Protein AF-A0A7S3X7I1-F1 (afdb_monomer)

Structure (mmCIF, N/CA/C/O backbone):
data_AF-A0A7S3X7I1-F1
#
_entry.id   AF-A0A7S3X7I1-F1
#
loop_
_atom_site.group_PDB
_atom_site.id
_atom_site.type_symbol
_atom_site.label_atom_id
_atom_site.label_alt_id
_atom_site.label_comp_id
_atom_site.label_asym_id
_atom_site.label_entity_id
_atom_site.label_seq_id
_atom_site.pdbx_PDB_ins_code
_atom_site.Cartn_x
_atom_site.Cartn_y
_atom_site.Cartn_z
_atom_site.occupancy
_atom_site.B_iso_or_equiv
_atom_site.auth_seq_id
_atom_site.auth_comp_id
_atom_site.auth_asym_id
_atom_site.auth_atom_id
_atom_site.pdbx_PDB_model_num
ATOM 1 N N . MET A 1 1 ? -58.910 15.079 41.117 1.00 56.38 1 MET A N 1
ATOM 2 C CA . MET A 1 1 ? -57.949 13.978 40.855 1.00 56.38 1 MET A CA 1
ATOM 3 C C . MET A 1 1 ? -57.459 13.882 39.402 1.00 56.38 1 MET A C 1
ATOM 5 O O . MET A 1 1 ? -56.316 13.485 39.219 1.00 56.38 1 MET A O 1
ATOM 9 N N . LEU A 1 2 ? -58.224 14.285 38.371 1.00 50.97 2 LEU A N 1
ATOM 10 C CA . LEU A 1 2 ? -57.801 14.150 36.958 1.00 50.97 2 LEU A CA 1
ATOM 11 C C . LEU A 1 2 ? -56.550 14.964 36.536 1.00 50.97 2 LEU A C 1
ATOM 13 O O . LEU A 1 2 ? -55.794 14.506 35.683 1.00 50.97 2 LEU A O 1
ATOM 17 N N . ASN A 1 3 ? -56.285 16.135 37.132 1.00 55.25 3 ASN A N 1
ATOM 18 C CA . ASN A 1 3 ? -55.129 16.974 36.756 1.00 55.25 3 ASN A CA 1
ATOM 19 C C . ASN A 1 3 ? -53.766 16.423 37.217 1.00 55.25 3 ASN A C 1
ATOM 21 O O . ASN A 1 3 ? -52.743 16.758 36.623 1.00 55.25 3 ASN A O 1
ATOM 25 N N . SER A 1 4 ? -53.744 15.555 38.234 1.00 55.22 4 SER A N 1
ATOM 26 C CA . SER A 1 4 ? -52.510 14.924 38.730 1.00 55.22 4 SER A CA 1
ATOM 27 C C . SER A 1 4 ? -52.006 13.837 37.767 1.00 55.22 4 SER A C 1
ATOM 29 O O . SER A 1 4 ? -50.824 13.779 37.435 1.00 55.22 4 SER A O 1
ATOM 31 N N . PHE A 1 5 ? -52.925 13.055 37.189 1.00 54.22 5 PHE A N 1
ATOM 32 C CA . PHE A 1 5 ? -52.595 11.994 36.230 1.00 54.22 5 PHE A CA 1
ATOM 33 C C . PHE A 1 5 ? -52.007 12.516 34.907 1.00 54.22 5 PHE A C 1
ATOM 35 O O . PHE A 1 5 ? -51.116 11.880 34.343 1.00 54.22 5 PHE A O 1
ATOM 42 N N . LYS A 1 6 ? -52.455 13.684 34.416 1.00 59.59 6 LYS A N 1
ATOM 43 C CA . LYS A 1 6 ? -51.878 14.317 33.213 1.00 59.59 6 LYS A CA 1
ATOM 44 C C . LYS A 1 6 ? -50.459 14.846 33.451 1.00 59.59 6 LYS A C 1
ATOM 46 O O . LYS A 1 6 ? -49.615 14.688 32.574 1.00 59.59 6 LYS A O 1
ATOM 51 N N . LYS A 1 7 ? -50.181 15.414 34.633 1.00 60.62 7 LYS A N 1
ATOM 52 C CA . LYS A 1 7 ? -48.832 15.866 35.017 1.00 60.62 7 LYS A CA 1
ATOM 53 C C . LYS A 1 7 ? -47.847 14.703 35.119 1.00 60.62 7 LYS A C 1
ATOM 55 O O . LYS A 1 7 ? -46.751 14.815 34.584 1.00 60.62 7 L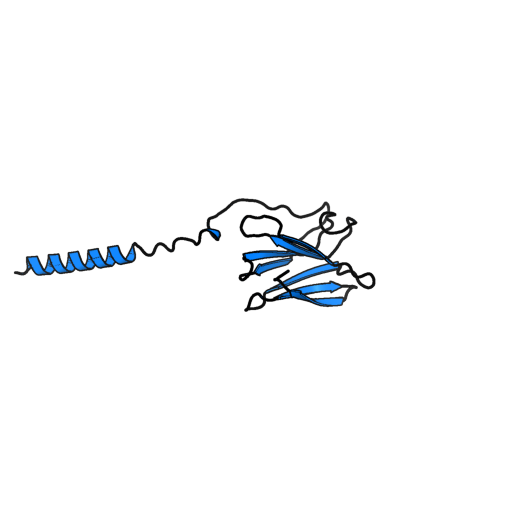YS A O 1
ATOM 60 N N . ASN A 1 8 ? -48.256 13.580 35.711 1.00 62.56 8 ASN A N 1
ATOM 61 C CA . ASN A 1 8 ? -47.381 12.412 35.841 1.00 62.56 8 ASN A CA 1
ATOM 62 C C . ASN A 1 8 ? -47.051 11.771 34.491 1.00 62.56 8 ASN A C 1
ATOM 64 O O . ASN A 1 8 ? -45.903 11.400 34.279 1.00 62.56 8 ASN A O 1
ATOM 68 N N . LYS A 1 9 ? -48.005 11.700 33.548 1.00 64.19 9 LYS A N 1
ATOM 69 C CA . LYS A 1 9 ? -47.701 11.242 32.181 1.00 64.19 9 LYS A CA 1
ATOM 70 C C . LYS A 1 9 ? -46.742 12.190 31.465 1.00 64.19 9 LYS A C 1
ATOM 72 O O . LYS A 1 9 ? -45.752 11.716 30.932 1.00 64.19 9 LYS A O 1
ATOM 77 N N . LEU A 1 10 ? -46.986 13.502 31.512 1.00 68.88 10 LEU A N 1
ATOM 78 C CA . LEU A 1 10 ? -46.117 14.497 30.873 1.00 68.88 10 LEU A CA 1
ATOM 79 C C . LEU A 1 10 ? -44.689 14.472 31.446 1.00 68.88 10 LEU A C 1
ATOM 81 O O . LEU A 1 10 ? -43.723 14.563 30.695 1.00 68.88 10 LEU A O 1
ATOM 85 N N . MET A 1 11 ? -44.556 14.295 32.762 1.00 64.62 11 MET A N 1
ATOM 86 C CA . MET A 1 11 ? -43.265 14.195 33.445 1.00 64.62 11 MET A CA 1
ATOM 87 C C . MET A 1 11 ? -42.520 12.899 33.090 1.00 64.62 11 MET A C 1
ATOM 89 O O . MET A 1 11 ? -41.314 12.939 32.863 1.00 64.62 11 MET A O 1
ATOM 93 N N . LEU A 1 12 ? -43.232 11.773 32.959 1.00 64.19 12 LEU A N 1
ATOM 94 C CA . LEU A 1 12 ? -42.648 10.502 32.517 1.00 64.19 12 LEU A CA 1
ATOM 95 C C . LEU A 1 12 ? -42.190 10.568 31.051 1.00 64.19 12 LEU A C 1
ATOM 97 O O . LEU A 1 12 ? -41.123 10.062 30.710 1.00 64.19 12 LEU A O 1
ATOM 101 N N . THR A 1 13 ? -42.964 11.237 30.188 1.00 64.62 13 THR A N 1
ATOM 102 C CA . THR A 1 13 ? -42.598 11.446 28.780 1.00 64.62 13 THR A CA 1
ATOM 103 C C . THR A 1 13 ? -41.383 12.369 28.653 1.00 64.62 13 THR A C 1
ATOM 105 O O . THR A 1 13 ? -40.460 12.041 27.910 1.00 64.62 13 THR A O 1
ATOM 108 N N . LEU A 1 14 ? -41.311 13.461 29.427 1.00 60.12 14 LEU A N 1
ATOM 109 C CA . LEU A 1 14 ? -40.124 14.326 29.457 1.00 60.12 14 LEU A CA 1
ATOM 110 C C . LEU A 1 14 ? -38.872 13.594 29.966 1.00 60.12 14 LEU A C 1
ATOM 112 O O . LEU A 1 14 ? -37.808 13.767 29.380 1.00 60.12 14 LEU A O 1
ATOM 116 N N . MET A 1 15 ? -38.985 12.751 31.000 1.00 60.84 15 MET A N 1
ATOM 117 C CA . MET A 1 15 ? -37.858 11.932 31.474 1.00 60.84 15 MET A CA 1
ATOM 118 C C . MET A 1 15 ? -37.383 10.926 30.417 1.00 60.84 15 MET A C 1
ATOM 120 O O . MET A 1 15 ? -36.179 10.743 30.257 1.00 60.84 15 MET A O 1
ATOM 124 N N . SER A 1 16 ? -38.300 10.322 29.651 1.00 59.50 16 SER A N 1
ATOM 125 C CA . SER A 1 16 ? -37.927 9.420 28.551 1.00 59.50 16 SER A CA 1
ATOM 126 C C . SER A 1 16 ? -37.244 10.141 27.381 1.00 59.50 16 SER A C 1
ATOM 128 O O . SER A 1 16 ? -36.275 9.616 26.840 1.00 59.50 16 SER A O 1
ATOM 130 N N . LEU A 1 17 ? -37.671 11.366 27.037 1.00 56.19 17 LEU A N 1
ATOM 131 C CA . LEU A 1 17 ? -36.987 12.186 26.027 1.00 56.19 17 LEU A CA 1
ATOM 132 C C . LEU A 1 1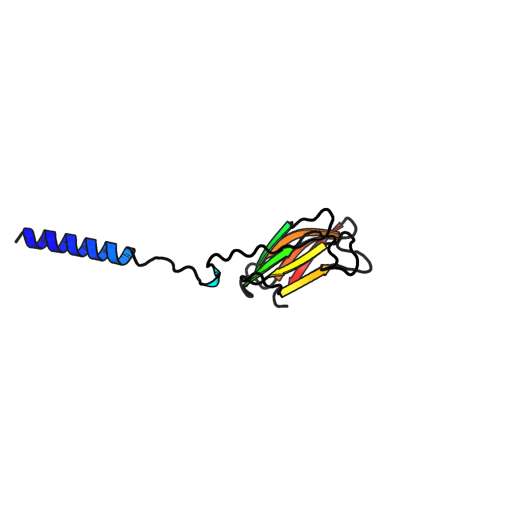7 ? -35.590 12.622 26.493 1.00 56.19 17 LEU A C 1
ATOM 134 O O . LEU A 1 17 ? -34.660 12.653 25.691 1.00 56.19 17 LEU A O 1
ATOM 138 N N . PHE A 1 18 ? -35.424 12.926 27.783 1.00 55.34 18 PHE A N 1
ATOM 139 C CA . PHE A 1 18 ? -34.127 13.317 28.335 1.00 55.34 18 PHE A CA 1
ATOM 140 C C . PHE A 1 18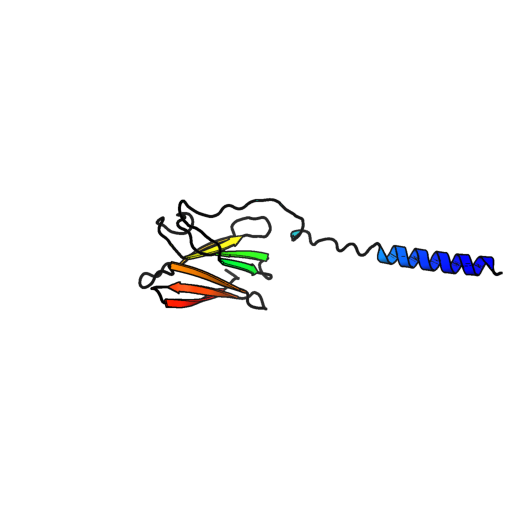 ? -33.137 12.141 28.348 1.00 55.34 18 PHE A C 1
ATOM 142 O O . PHE A 1 18 ? -31.977 12.321 27.989 1.00 55.34 18 PHE A O 1
ATOM 149 N N . ALA A 1 19 ? -33.605 10.921 28.639 1.00 56.84 19 ALA A N 1
ATOM 150 C CA . ALA A 1 19 ? -32.789 9.703 28.577 1.00 56.84 19 ALA A CA 1
ATOM 151 C C . ALA A 1 19 ? -32.353 9.321 27.147 1.00 56.84 19 ALA A C 1
ATOM 153 O O . ALA A 1 19 ? -31.329 8.666 26.974 1.00 56.84 19 ALA A O 1
ATOM 154 N N . MET A 1 20 ? -33.096 9.743 26.117 1.00 55.88 20 MET A N 1
ATOM 155 C CA . MET A 1 20 ? -32.702 9.548 24.714 1.00 55.88 20 MET A CA 1
ATOM 156 C C . MET A 1 20 ? -31.693 10.599 24.223 1.00 55.88 20 MET A C 1
ATOM 158 O O . MET A 1 20 ? -30.940 10.325 23.294 1.00 55.88 20 MET A O 1
ATOM 162 N N . SER A 1 21 ? -31.632 11.781 24.849 1.00 54.19 21 SER A N 1
ATOM 163 C CA . SER A 1 21 ? -30.715 12.860 24.439 1.00 54.19 21 SER A CA 1
ATOM 164 C C . SER A 1 21 ? -29.246 12.652 24.831 1.00 54.19 21 SER A C 1
ATOM 166 O O . SER A 1 21 ? -28.382 13.356 24.319 1.00 54.19 21 SER A O 1
ATOM 168 N N . THR A 1 22 ? -28.939 11.681 25.698 1.00 53.38 22 THR A N 1
ATOM 169 C CA . THR A 1 22 ? -27.564 11.416 26.161 1.00 53.38 22 THR A CA 1
ATOM 170 C C . THR A 1 22 ? -26.852 10.311 25.384 1.00 53.38 22 THR A C 1
ATOM 172 O O . THR A 1 22 ? -25.731 9.961 25.731 1.00 53.38 22 THR A O 1
ATOM 175 N N . MET A 1 23 ? -27.456 9.774 24.320 1.00 57.25 23 MET A N 1
ATOM 176 C CA . MET A 1 23 ? -26.762 8.891 23.376 1.00 57.25 23 MET A CA 1
ATOM 177 C C . MET A 1 23 ? -26.182 9.690 22.208 1.00 57.25 23 MET A C 1
ATOM 179 O O . MET A 1 23 ? -26.354 9.338 21.044 1.00 57.25 23 MET A O 1
ATOM 183 N N . ALA A 1 24 ? -25.492 10.789 22.505 1.00 58.91 24 ALA A N 1
ATOM 184 C CA . ALA A 1 24 ? -24.468 11.236 21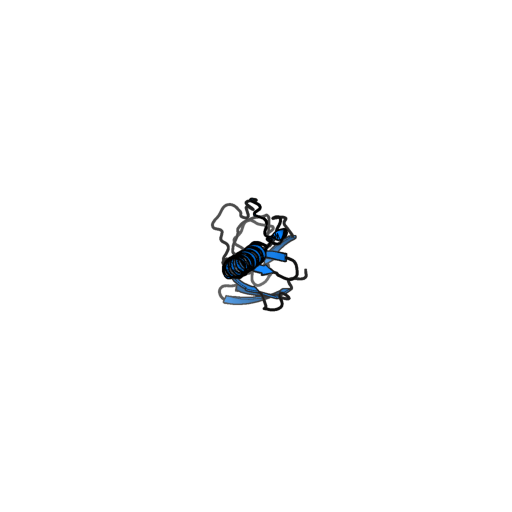.580 1.00 58.91 24 ALA A CA 1
ATOM 185 C C . ALA A 1 24 ? -23.370 10.169 21.657 1.00 58.91 24 ALA A C 1
ATOM 187 O O . ALA A 1 24 ? -22.737 10.028 22.701 1.00 58.91 24 ALA A O 1
ATOM 188 N N . MET A 1 25 ? -23.202 9.359 20.606 1.00 61.53 25 MET A N 1
ATOM 189 C CA . MET A 1 25 ? -21.984 8.563 20.460 1.00 61.53 25 MET A CA 1
ATOM 190 C C . MET A 1 25 ? -20.835 9.565 20.439 1.00 61.53 25 MET A C 1
ATOM 192 O O . MET A 1 25 ? -20.618 10.241 19.435 1.00 61.53 25 MET A O 1
ATOM 196 N N . GLU A 1 26 ? -20.159 9.713 21.575 1.00 69.56 26 GLU A N 1
ATOM 197 C CA . GLU A 1 26 ? -18.878 10.390 21.629 1.00 69.56 26 GLU A CA 1
ATOM 198 C C . GLU A 1 26 ? -17.992 9.654 20.627 1.00 69.56 26 GLU A C 1
ATOM 200 O O . GLU A 1 26 ? -17.758 8.448 20.751 1.00 69.56 26 GLU A O 1
ATOM 205 N N . MET A 1 27 ? -17.623 10.344 19.545 1.00 69.69 27 MET A N 1
ATOM 206 C CA . MET A 1 27 ? -16.702 9.769 18.582 1.00 69.69 27 MET A CA 1
ATOM 207 C C . MET A 1 27 ? -15.441 9.414 19.347 1.00 69.69 27 MET A C 1
ATOM 209 O O . MET A 1 27 ? -14.904 10.247 20.077 1.00 69.69 27 MET A O 1
ATOM 213 N N . ALA A 1 28 ? -14.995 8.170 19.187 1.00 73.88 28 ALA A N 1
ATOM 214 C CA . ALA A 1 28 ? -13.747 7.750 19.783 1.00 73.88 28 ALA A CA 1
ATOM 215 C C . ALA A 1 28 ? -12.656 8.765 19.367 1.00 73.88 28 ALA A C 1
ATOM 217 O O . ALA A 1 28 ? -12.691 9.215 18.216 1.00 73.88 28 ALA A O 1
ATOM 218 N N . PRO A 1 29 ? -11.751 9.192 20.268 1.00 75.25 29 PRO A N 1
ATOM 219 C CA . PRO A 1 29 ? -10.838 10.310 20.012 1.00 75.25 29 PRO A CA 1
ATOM 220 C C . PRO A 1 29 ? -10.058 10.195 18.696 1.00 75.25 29 PRO A C 1
ATOM 222 O O . PRO A 1 29 ? -9.814 11.200 18.036 1.00 75.25 29 PRO A O 1
ATOM 225 N N . GLN A 1 30 ? -9.750 8.968 18.272 1.00 68.75 30 GLN A N 1
ATOM 226 C CA . GLN A 1 30 ? -9.077 8.652 17.012 1.00 68.75 30 GLN A CA 1
ATOM 227 C C . GLN A 1 30 ? -9.902 8.950 15.748 1.00 68.75 30 GLN A C 1
ATOM 229 O O . GLN A 1 30 ? -9.359 9.060 14.656 1.00 68.75 30 GLN A O 1
ATOM 234 N N . CYS A 1 31 ? -11.221 9.075 15.879 1.00 67.81 31 CYS A N 1
ATOM 235 C CA . CYS A 1 31 ? -12.125 9.431 14.793 1.00 67.81 31 CYS A CA 1
ATOM 236 C C . CYS A 1 31 ? -12.364 10.951 14.724 1.00 67.81 31 CYS A C 1
ATOM 238 O O . CYS A 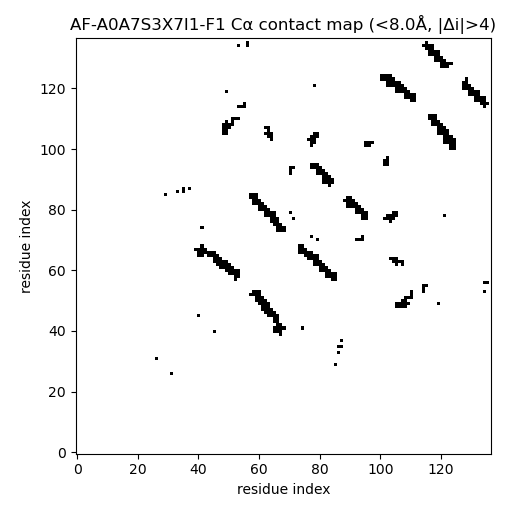1 31 ? -13.059 11.418 13.819 1.00 67.81 31 CYS A O 1
ATOM 240 N N . ALA A 1 32 ? -11.831 11.736 15.669 1.00 74.00 32 ALA A N 1
ATOM 241 C CA . ALA A 1 32 ? -11.921 13.188 15.614 1.00 74.00 32 ALA A CA 1
ATOM 242 C C . ALA A 1 32 ? -11.231 13.688 14.337 1.00 74.00 32 ALA A C 1
ATOM 244 O O . ALA A 1 32 ? -10.044 13.458 14.117 1.00 74.00 32 ALA A O 1
ATOM 245 N N . TYR A 1 33 ? -12.003 14.345 13.472 1.00 65.19 33 TYR A N 1
ATOM 246 C CA . TYR A 1 33 ? -11.559 14.758 12.146 1.00 65.19 33 TYR A CA 1
ATOM 247 C C . TYR A 1 33 ? -10.285 15.610 12.219 1.00 65.19 33 TYR A C 1
ATOM 249 O O . TYR A 1 33 ? -10.299 16.720 12.758 1.00 65.19 33 TYR A O 1
ATOM 257 N N . LYS A 1 34 ? -9.191 15.098 11.646 1.00 66.88 34 LYS A N 1
ATOM 258 C CA . LYS A 1 34 ? -7.909 15.795 11.540 1.00 66.88 34 LYS A CA 1
ATOM 259 C C . LYS A 1 34 ? -7.534 15.912 10.066 1.00 66.88 34 LYS A C 1
ATOM 261 O O . LYS A 1 34 ? -7.402 14.916 9.364 1.00 66.88 34 LYS A O 1
ATOM 266 N N . LEU A 1 35 ? -7.406 17.145 9.584 1.00 62.12 35 LEU A N 1
ATOM 267 C CA . LEU A 1 35 ? -6.979 17.434 8.217 1.00 62.12 35 LEU A CA 1
ATOM 268 C C . LEU A 1 35 ? -5.456 17.462 8.159 1.00 62.12 35 LEU A C 1
ATOM 270 O O . LEU A 1 35 ? -4.859 1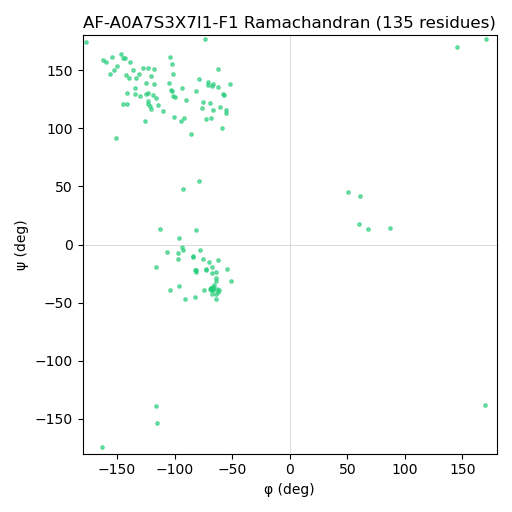8.511 8.395 1.00 62.12 35 LEU A O 1
ATOM 274 N N . PHE A 1 36 ? -4.837 16.342 7.800 1.00 66.06 36 PHE A N 1
ATOM 275 C CA . PHE A 1 36 ? -3.467 16.360 7.298 1.00 66.06 36 PHE A CA 1
ATOM 276 C C . PHE A 1 36 ? -3.409 15.659 5.948 1.00 66.06 36 PHE A C 1
ATOM 278 O O . PHE A 1 36 ? -3.532 14.437 5.888 1.00 66.06 36 PHE A O 1
ATOM 285 N N . PRO A 1 37 ? -3.267 16.412 4.845 1.00 76.50 37 PRO A N 1
ATOM 286 C CA . PRO A 1 37 ? -2.992 15.786 3.568 1.00 76.50 37 PRO A CA 1
ATOM 287 C C . PRO A 1 37 ? -1.592 15.166 3.632 1.00 76.50 37 PRO A C 1
ATOM 289 O O . PRO A 1 37 ? -0.601 15.879 3.791 1.00 76.50 37 PRO A O 1
ATOM 292 N N . VAL A 1 38 ? -1.521 13.841 3.524 1.00 85.75 38 VAL A N 1
ATOM 293 C CA . VAL A 1 38 ? -0.266 13.125 3.289 1.00 85.75 38 VAL A CA 1
ATOM 294 C C . VAL A 1 38 ? -0.083 13.003 1.785 1.00 85.75 38 VAL A C 1
ATOM 296 O O . VAL A 1 38 ? -0.969 12.527 1.077 1.00 85.75 38 VAL A O 1
ATOM 299 N N . PHE A 1 39 ? 1.058 13.483 1.300 1.00 86.75 39 PHE A N 1
ATOM 300 C CA . PHE A 1 39 ? 1.443 13.383 -0.100 1.00 86.75 39 PHE A CA 1
ATOM 301 C C . PHE A 1 39 ? 2.473 12.272 -0.236 1.00 86.75 39 PHE A C 1
ATOM 303 O O . PHE A 1 39 ? 3.413 12.192 0.551 1.00 86.75 39 PHE A O 1
ATOM 310 N N . VAL A 1 40 ? 2.267 11.414 -1.225 1.00 86.94 40 VAL A N 1
ATOM 311 C CA . VAL A 1 40 ? 3.123 10.273 -1.523 1.00 86.94 40 VAL A CA 1
ATOM 312 C C . VAL A 1 40 ? 3.216 10.142 -3.030 1.00 86.94 40 VAL A C 1
ATOM 314 O O . VAL A 1 40 ? 2.188 10.188 -3.709 1.00 86.94 40 VAL A O 1
ATOM 317 N N . GLY A 1 41 ? 4.439 10.022 -3.535 1.00 85.81 41 GLY A N 1
ATOM 318 C CA . GLY A 1 41 ? 4.679 9.962 -4.964 1.00 85.81 41 GLY A CA 1
ATOM 319 C C . GLY A 1 41 ? 5.978 10.625 -5.413 1.00 85.81 41 GLY A C 1
ATOM 320 O O . GLY A 1 41 ? 6.659 11.290 -4.641 1.00 85.81 41 GLY A O 1
ATOM 321 N N . GLY A 1 42 ? 6.317 10.409 -6.672 1.00 83.62 42 GLY A N 1
ATOM 322 C CA . GLY A 1 42 ? 7.414 10.960 -7.441 1.00 83.62 42 GLY A CA 1
ATOM 323 C C . GLY A 1 42 ? 6.895 11.814 -8.601 1.00 83.62 42 GLY A C 1
ATOM 324 O O . GLY A 1 42 ? 5.985 12.626 -8.455 1.00 83.62 42 GLY A O 1
ATOM 325 N N . THR A 1 43 ? 7.527 11.695 -9.770 1.00 84.12 43 THR A N 1
ATOM 326 C CA . THR A 1 43 ? 7.351 12.656 -10.879 1.00 84.12 43 THR A CA 1
ATOM 327 C C . THR A 1 43 ? 6.524 12.142 -12.057 1.00 84.12 43 THR A C 1
ATOM 329 O O . THR A 1 43 ? 6.239 12.915 -12.973 1.00 84.12 43 THR A O 1
ATOM 332 N N . ASN A 1 44 ? 6.139 10.862 -12.058 1.00 86.69 44 ASN A N 1
ATOM 333 C CA . ASN A 1 44 ? 5.485 10.202 -13.191 1.00 86.69 44 ASN A CA 1
ATOM 334 C C . ASN A 1 44 ? 4.048 9.760 -12.869 1.00 86.69 44 ASN A C 1
ATOM 336 O O . ASN A 1 44 ? 3.341 10.385 -12.082 1.00 86.69 44 ASN A O 1
ATOM 340 N N . LYS A 1 45 ? 3.568 8.725 -13.569 1.00 86.94 45 LYS A N 1
ATOM 341 C CA . LYS A 1 45 ? 2.239 8.154 -13.379 1.00 86.94 45 LYS A CA 1
ATOM 342 C C . LYS A 1 45 ? 2.238 7.300 -12.121 1.00 86.94 45 LYS A C 1
ATOM 344 O O . LYS A 1 45 ? 2.887 6.265 -12.082 1.00 86.94 45 LYS A O 1
ATOM 349 N N . GLU A 1 46 ? 1.423 7.696 -11.159 1.00 90.25 46 GLU A N 1
ATOM 350 C CA . GLU A 1 46 ? 1.347 7.038 -9.862 1.00 90.25 46 GLU A CA 1
ATOM 351 C C . GLU A 1 46 ? -0.098 6.879 -9.447 1.00 90.25 46 GLU A C 1
ATOM 353 O O . GLU A 1 46 ? -0.973 7.653 -9.848 1.00 90.25 46 GLU A O 1
ATOM 358 N N . TYR A 1 47 ? -0.365 5.831 -8.687 1.00 93.12 47 TYR A N 1
ATOM 359 C CA . TYR A 1 47 ? -1.716 5.511 -8.264 1.00 93.12 47 TYR A CA 1
ATOM 360 C C . TYR A 1 47 ? -1.699 4.615 -7.038 1.00 93.12 47 TYR A C 1
ATOM 362 O O . TYR A 1 47 ? -0.745 3.883 -6.785 1.00 93.12 47 TYR A O 1
ATOM 370 N N . ILE A 1 48 ? -2.809 4.664 -6.308 1.00 94.56 48 ILE A N 1
ATOM 371 C CA . ILE A 1 48 ? -3.090 3.821 -5.153 1.00 94.56 48 ILE A CA 1
ATOM 372 C C . ILE A 1 48 ? -4.273 2.929 -5.526 1.00 94.56 48 ILE A C 1
ATOM 374 O O . ILE A 1 48 ? -5.354 3.433 -5.826 1.00 94.56 48 ILE A O 1
ATOM 378 N N . ASN A 1 49 ? -4.063 1.615 -5.493 1.00 96.00 49 ASN A N 1
ATOM 379 C CA . ASN A 1 49 ? -5.107 0.610 -5.730 1.00 96.00 49 ASN A CA 1
ATOM 380 C C . ASN A 1 49 ? -5.374 -0.259 -4.492 1.00 96.00 49 ASN A C 1
ATOM 382 O O . ASN A 1 49 ? -6.424 -0.887 -4.388 1.00 96.00 49 ASN A O 1
ATOM 386 N N . CYS A 1 50 ? -4.432 -0.304 -3.550 1.00 96.19 50 CYS A N 1
ATOM 387 C CA . CYS A 1 50 ? -4.603 -0.913 -2.241 1.00 96.19 50 CYS A CA 1
ATOM 388 C C . CYS A 1 50 ? -4.893 0.182 -1.214 1.00 96.19 50 CYS A C 1
ATOM 390 O O . CYS A 1 50 ? -4.123 1.133 -1.095 1.00 96.19 50 CYS A O 1
ATOM 392 N N . LEU A 1 51 ? -5.979 0.025 -0.459 1.00 96.25 51 LEU A N 1
ATOM 393 C CA . LEU A 1 51 ? -6.275 0.814 0.731 1.00 96.25 51 LEU A CA 1
ATOM 394 C C . LEU A 1 51 ? -6.981 -0.092 1.743 1.00 96.25 51 LEU A C 1
ATOM 396 O O . LEU A 1 51 ? -8.042 -0.642 1.448 1.00 96.25 51 LEU A O 1
ATOM 400 N N . ALA A 1 52 ? -6.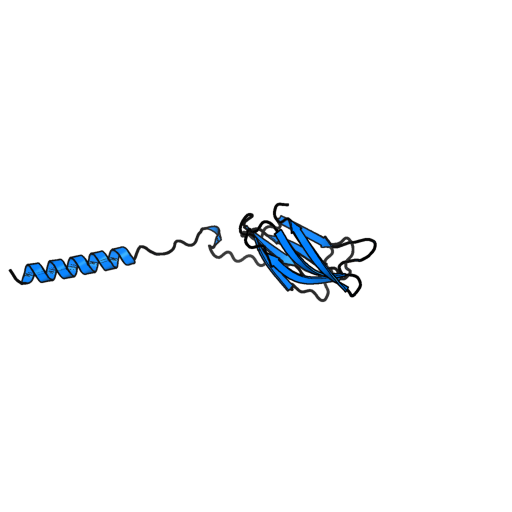396 -0.251 2.924 1.00 96.00 52 ALA A N 1
ATOM 401 C CA . ALA A 1 52 ? -6.894 -1.119 3.980 1.00 96.00 52 ALA A CA 1
ATOM 402 C C . ALA A 1 52 ? -6.673 -0.485 5.357 1.00 96.00 52 ALA A C 1
ATOM 404 O O . ALA A 1 52 ? -5.681 0.200 5.589 1.00 96.00 52 ALA A O 1
ATOM 405 N N . TYR A 1 53 ? -7.599 -0.737 6.280 1.00 93.94 53 TYR A N 1
ATOM 406 C CA . TYR A 1 53 ? -7.445 -0.375 7.685 1.00 93.94 53 TYR A CA 1
ATOM 407 C C . TYR A 1 53 ? -7.040 -1.611 8.486 1.00 93.94 53 TYR A C 1
ATOM 409 O O . TYR A 1 53 ? -7.705 -2.644 8.393 1.00 93.94 53 TYR A O 1
ATOM 417 N N . ASP A 1 54 ? -5.967 -1.495 9.261 1.00 94.12 54 ASP A N 1
ATOM 418 C CA . ASP A 1 54 ? -5.543 -2.489 10.241 1.00 94.12 54 ASP A CA 1
ATOM 419 C C . ASP A 1 54 ? -6.153 -2.151 11.611 1.00 94.12 54 ASP A C 1
ATOM 421 O O . ASP A 1 54 ? -5.739 -1.171 12.241 1.00 94.12 54 ASP A O 1
ATOM 425 N N . PRO A 1 55 ? -7.129 -2.938 12.098 1.00 90.44 55 PRO A N 1
ATOM 426 C CA . PRO A 1 55 ? -7.788 -2.667 13.369 1.00 90.44 55 PRO A CA 1
ATOM 427 C C . PRO A 1 55 ? -6.913 -2.959 14.595 1.00 90.44 55 PRO A C 1
ATOM 429 O O . PRO A 1 55 ? -7.204 -2.425 15.664 1.00 90.44 55 PRO A O 1
ATOM 432 N N . ASN A 1 56 ? -5.871 -3.785 14.470 1.00 93.38 56 ASN A N 1
ATOM 433 C CA . ASN A 1 56 ? -5.037 -4.194 15.600 1.00 93.38 56 ASN A CA 1
ATOM 434 C C . ASN A 1 56 ? -3.986 -3.134 15.919 1.00 93.38 56 ASN A C 1
ATOM 436 O O . ASN A 1 56 ? -3.818 -2.762 17.079 1.00 93.38 56 ASN A O 1
ATOM 440 N N . ASN A 1 57 ? -3.321 -2.623 14.883 1.00 92.31 57 ASN A N 1
ATOM 441 C CA . ASN A 1 57 ? -2.284 -1.599 15.024 1.00 92.31 57 ASN A CA 1
ATOM 442 C C . ASN A 1 57 ? -2.802 -0.173 14.790 1.00 92.31 57 ASN A C 1
ATOM 444 O O . ASN A 1 57 ? -2.089 0.794 15.036 1.00 92.31 57 ASN A O 1
ATOM 448 N N . GLN A 1 58 ? -4.056 -0.038 14.345 1.00 91.75 58 GLN A N 1
ATOM 449 C CA . GLN A 1 58 ? -4.683 1.229 13.972 1.00 91.75 58 GLN A CA 1
ATOM 450 C C . GLN A 1 58 ? -3.958 1.939 12.819 1.00 91.75 58 GLN A C 1
ATOM 452 O O . GLN A 1 58 ? -3.804 3.159 12.830 1.00 91.75 58 GLN A O 1
ATOM 457 N N . TYR A 1 59 ? -3.540 1.182 11.803 1.00 92.62 59 TYR A N 1
ATOM 458 C CA . TYR A 1 59 ? -2.853 1.727 10.632 1.00 92.62 59 TYR A CA 1
ATOM 459 C C . TYR A 1 59 ? -3.770 1.865 9.423 1.00 92.62 59 TYR A C 1
ATOM 461 O O . TYR A 1 59 ? -4.647 1.036 9.176 1.00 92.62 59 TYR A O 1
ATOM 469 N N . ILE A 1 60 ? -3.519 2.896 8.622 1.00 93.62 60 ILE A N 1
ATOM 470 C CA . ILE A 1 60 ? -4.008 3.005 7.251 1.00 93.62 60 ILE A CA 1
ATOM 471 C C . ILE A 1 60 ? -2.902 2.483 6.344 1.00 93.62 60 ILE A C 1
ATOM 473 O O . ILE A 1 60 ? -1.879 3.141 6.156 1.00 93.62 60 ILE A O 1
ATOM 477 N N . ILE A 1 61 ? -3.106 1.290 5.795 1.00 95.19 61 ILE A N 1
ATOM 478 C CA . ILE A 1 61 ? -2.197 0.662 4.842 1.00 95.19 61 ILE A CA 1
ATOM 479 C C . ILE A 1 61 ? -2.660 1.006 3.434 1.00 95.19 61 ILE A C 1
ATOM 481 O O . ILE A 1 61 ? -3.844 0.904 3.110 1.00 95.19 61 ILE A O 1
ATOM 485 N N . PHE A 1 62 ? -1.728 1.391 2.576 1.00 94.94 62 PHE A N 1
ATOM 486 C CA . PHE A 1 62 ? -2.017 1.728 1.193 1.00 94.94 62 PHE A CA 1
ATOM 487 C C . PHE A 1 62 ? -0.876 1.310 0.274 1.00 94.94 62 PHE A C 1
ATOM 489 O O . PHE A 1 62 ? 0.254 1.097 0.708 1.00 94.94 62 PHE A O 1
ATOM 496 N N . GLY A 1 63 ? -1.167 1.189 -1.015 1.00 94.69 63 GLY A N 1
ATOM 497 C CA . GLY A 1 63 ? -0.146 0.888 -2.007 1.00 94.69 63 GLY A CA 1
ATOM 498 C C . GLY A 1 63 ? -0.659 0.865 -3.430 1.00 94.69 63 GLY A C 1
ATOM 499 O O . GLY A 1 63 ? -1.856 0.987 -3.704 1.00 94.69 63 GLY A O 1
ATOM 500 N N . GLY A 1 64 ? 0.277 0.704 -4.346 1.00 94.31 64 GLY A N 1
ATOM 501 C CA . GLY A 1 64 ? 0.037 0.802 -5.775 1.00 94.31 64 GLY A CA 1
ATOM 502 C C . GLY A 1 64 ? 1.358 0.819 -6.518 1.00 94.31 64 GLY A C 1
ATOM 503 O O . GLY A 1 64 ? 2.281 0.087 -6.156 1.00 94.31 64 GLY A O 1
ATOM 504 N N . ASN A 1 65 ? 1.452 1.679 -7.524 1.00 92.69 65 ASN A N 1
ATOM 505 C CA . ASN A 1 65 ? 2.666 1.892 -8.295 1.00 92.69 65 ASN A CA 1
ATOM 506 C C . ASN A 1 65 ? 3.147 3.336 -8.129 1.00 92.69 65 ASN A C 1
ATOM 508 O O . ASN A 1 65 ? 2.346 4.277 -8.135 1.00 92.69 65 ASN A O 1
ATOM 512 N N . THR A 1 66 ? 4.457 3.486 -7.976 1.00 91.62 66 THR A N 1
ATOM 513 C CA . THR A 1 66 ? 5.135 4.774 -7.836 1.00 91.62 66 THR A CA 1
ATOM 514 C C . THR A 1 66 ? 6.478 4.733 -8.557 1.00 91.62 66 THR A C 1
ATOM 516 O O . THR A 1 66 ? 7.030 3.661 -8.822 1.00 91.62 66 THR A O 1
ATOM 519 N N . THR A 1 67 ? 7.008 5.916 -8.860 1.00 89.50 67 THR A N 1
ATOM 520 C CA . THR A 1 67 ? 8.407 6.105 -9.261 1.00 89.50 67 THR A CA 1
ATOM 521 C C . THR A 1 67 ? 9.193 6.884 -8.208 1.00 89.50 67 THR A C 1
ATOM 523 O O . THR A 1 67 ? 10.254 7.414 -8.532 1.00 89.50 67 THR A O 1
ATOM 526 N N . SER A 1 68 ? 8.659 7.047 -6.993 1.00 89.31 68 SER A N 1
ATOM 527 C CA . SER A 1 68 ? 9.323 7.798 -5.927 1.00 89.31 68 SER A CA 1
ATOM 528 C C . SER A 1 68 ? 10.583 7.083 -5.442 1.00 89.31 68 SER A C 1
ATOM 530 O O . SER A 1 68 ? 10.585 5.870 -5.213 1.00 89.31 68 SER A O 1
ATOM 532 N N . ASP A 1 69 ? 11.650 7.851 -5.247 1.00 87.50 69 ASP A N 1
ATOM 533 C CA . ASP A 1 69 ? 12.883 7.398 -4.611 1.00 87.50 69 ASP A CA 1
ATOM 534 C C . ASP A 1 69 ? 12.779 7.320 -3.076 1.00 87.50 69 ASP A C 1
ATOM 536 O O . ASP A 1 69 ? 13.675 6.779 -2.426 1.00 87.50 69 ASP A O 1
ATOM 540 N N . ASP A 1 70 ? 11.654 7.754 -2.494 1.00 86.00 70 ASP A N 1
ATOM 541 C CA . ASP A 1 70 ? 11.341 7.554 -1.071 1.00 86.00 70 ASP A CA 1
ATOM 542 C C . ASP A 1 70 ? 11.193 6.067 -0.715 1.00 86.00 70 ASP A C 1
ATOM 544 O O . ASP A 1 70 ? 11.439 5.661 0.424 1.00 86.00 70 ASP A O 1
ATOM 548 N N . PHE A 1 71 ? 10.775 5.244 -1.685 1.00 84.44 71 PHE A N 1
ATOM 549 C CA . PHE A 1 71 ? 10.561 3.812 -1.485 1.00 84.44 71 PHE A CA 1
ATOM 550 C C . PHE A 1 71 ? 11.670 2.961 -2.091 1.00 84.44 71 PHE A C 1
ATOM 552 O O . PHE A 1 71 ? 12.054 1.982 -1.459 1.00 84.44 71 PHE A O 1
ATOM 559 N N . ALA A 1 72 ? 12.202 3.309 -3.268 1.00 82.44 72 ALA A N 1
ATOM 560 C CA . ALA A 1 72 ? 13.218 2.521 -3.968 1.00 82.44 72 ALA A CA 1
ATOM 561 C C . ALA A 1 72 ? 14.500 3.329 -4.258 1.00 82.44 72 ALA A C 1
ATOM 563 O O . ALA A 1 72 ? 14.429 4.524 -4.507 1.00 82.44 72 ALA A O 1
ATOM 564 N N . PRO A 1 73 ? 15.688 2.693 -4.353 1.00 77.31 73 PRO A N 1
ATOM 565 C CA . PRO A 1 73 ? 16.948 3.391 -4.651 1.00 77.31 73 PRO A CA 1
ATOM 566 C C . PRO A 1 73 ? 17.013 4.102 -6.014 1.00 77.31 73 PRO A C 1
ATOM 568 O O . PRO A 1 73 ? 17.963 4.840 -6.271 1.00 77.31 73 PRO A O 1
ATOM 571 N N . ALA A 1 74 ? 16.071 3.822 -6.917 1.00 73.50 74 ALA A N 1
ATOM 572 C CA . ALA A 1 74 ? 16.005 4.406 -8.247 1.00 73.50 74 ALA A CA 1
ATOM 573 C C . ALA A 1 74 ? 14.554 4.741 -8.612 1.00 73.50 74 ALA A C 1
ATOM 575 O O . ALA A 1 74 ? 13.633 3.984 -8.310 1.00 73.50 74 ALA A O 1
ATOM 576 N N . ALA A 1 75 ? 14.374 5.857 -9.319 1.00 77.06 75 ALA A N 1
ATOM 577 C CA . ALA A 1 75 ? 13.076 6.367 -9.756 1.00 77.06 75 ALA A CA 1
ATOM 578 C C . ALA A 1 75 ? 12.530 5.631 -11.001 1.00 77.06 75 ALA A C 1
ATOM 580 O O . ALA A 1 75 ? 12.262 6.240 -12.037 1.00 77.06 75 ALA A O 1
ATOM 581 N N . ASN A 1 76 ? 12.424 4.303 -10.935 1.00 80.81 76 ASN A N 1
ATOM 582 C CA . ASN A 1 76 ? 11.752 3.468 -11.938 1.00 80.81 76 ASN A CA 1
ATOM 583 C C . ASN A 1 76 ? 10.380 3.015 -11.431 1.00 80.81 76 ASN A C 1
ATOM 585 O O . ASN A 1 76 ? 10.169 3.006 -10.227 1.00 80.81 76 ASN A O 1
ATOM 589 N N . ASP A 1 77 ? 9.480 2.580 -12.314 1.00 86.31 77 ASP A N 1
ATOM 590 C CA . ASP A 1 77 ? 8.186 2.018 -11.900 1.00 86.31 77 ASP A CA 1
ATOM 591 C C . ASP A 1 77 ? 8.396 0.815 -10.971 1.00 86.31 77 ASP A C 1
ATOM 593 O O . ASP A 1 77 ? 9.154 -0.112 -11.294 1.00 86.31 77 ASP A O 1
ATOM 597 N N . HIS A 1 78 ? 7.720 0.823 -9.825 1.00 88.56 78 HIS A N 1
ATOM 598 C CA . HIS A 1 78 ? 7.709 -0.298 -8.894 1.00 88.56 78 HIS A CA 1
ATOM 599 C C . HIS A 1 78 ? 6.424 -0.345 -8.068 1.00 88.56 78 HIS A C 1
ATOM 601 O O . HIS A 1 78 ? 5.803 0.677 -7.764 1.00 88.56 78 HIS A O 1
ATOM 607 N N . GLY A 1 79 ? 6.041 -1.563 -7.680 1.00 91.56 79 GLY A N 1
ATOM 608 C CA . GLY A 1 79 ? 5.007 -1.774 -6.680 1.00 91.56 79 GLY A CA 1
ATOM 609 C C . GLY A 1 79 ? 5.501 -1.375 -5.289 1.00 91.56 79 GLY A C 1
ATOM 610 O O . GLY A 1 79 ? 6.639 -1.685 -4.912 1.00 91.56 79 GLY A O 1
ATOM 611 N N . PHE A 1 80 ? 4.635 -0.739 -4.505 1.00 92.69 80 PHE A N 1
ATOM 612 C CA . PHE A 1 80 ? 4.930 -0.363 -3.123 1.00 92.69 80 PHE A CA 1
ATOM 613 C C . PHE A 1 80 ? 3.736 -0.599 -2.192 1.00 92.69 80 PHE A C 1
ATOM 615 O O . PHE A 1 80 ? 2.581 -0.628 -2.626 1.00 92.69 80 PHE A O 1
ATOM 622 N N . LEU A 1 81 ? 4.035 -0.740 -0.903 1.00 94.00 81 LEU A N 1
ATOM 623 C CA . LEU A 1 81 ? 3.091 -0.648 0.207 1.00 94.00 81 LEU A CA 1
ATOM 624 C C . LEU A 1 81 ? 3.662 0.278 1.275 1.00 94.00 81 LEU A C 1
ATOM 626 O O . LEU A 1 81 ? 4.866 0.290 1.532 1.00 94.00 81 LEU A O 1
ATOM 630 N N . ALA A 1 82 ? 2.790 0.997 1.958 1.00 93.69 82 ALA A N 1
ATOM 631 C CA . ALA A 1 82 ? 3.144 1.821 3.096 1.00 93.69 82 ALA A CA 1
ATOM 632 C C . ALA A 1 82 ? 2.023 1.851 4.133 1.00 93.69 82 ALA A C 1
ATOM 634 O O . ALA A 1 82 ? 0.878 1.509 3.831 1.00 93.69 82 ALA A O 1
ATOM 635 N N . ALA A 1 83 ? 2.358 2.290 5.343 1.00 94.25 83 ALA A N 1
ATOM 636 C CA . ALA A 1 83 ? 1.405 2.486 6.423 1.00 94.25 83 ALA A CA 1
ATOM 637 C C . ALA A 1 83 ? 1.590 3.828 7.125 1.00 94.25 83 ALA A C 1
ATOM 639 O O . ALA A 1 83 ? 2.717 4.278 7.362 1.00 94.25 83 ALA A O 1
ATOM 640 N N . LEU A 1 84 ? 0.456 4.411 7.508 1.00 92.81 84 LEU A N 1
ATOM 641 C CA . LEU A 1 84 ? 0.359 5.569 8.388 1.00 92.81 84 LEU A CA 1
ATOM 642 C C . LEU A 1 84 ? -0.405 5.198 9.657 1.00 92.81 84 LEU A C 1
ATOM 644 O O . LEU A 1 84 ? -1.308 4.361 9.598 1.00 92.81 84 LEU A O 1
ATOM 648 N N . ASP A 1 85 ? -0.108 5.858 10.770 1.00 91.62 85 ASP A N 1
ATOM 649 C CA . ASP A 1 85 ? -1.042 5.904 11.897 1.00 91.62 85 ASP A CA 1
ATOM 650 C C . ASP A 1 85 ? -2.237 6.833 11.596 1.00 91.62 85 ASP A C 1
ATOM 652 O O . ASP A 1 85 ? -2.325 7.472 10.540 1.00 91.62 85 ASP A O 1
ATOM 656 N N . LEU A 1 86 ? -3.194 6.901 12.524 1.00 87.56 86 LEU A N 1
ATOM 657 C CA . LEU A 1 86 ? -4.393 7.737 12.377 1.00 87.56 86 LEU A CA 1
ATOM 658 C C . LEU A 1 86 ? -4.087 9.239 12.470 1.00 87.56 86 LEU A C 1
ATOM 660 O O . LEU A 1 86 ? -4.901 10.070 12.059 1.00 87.56 86 LEU A O 1
ATOM 664 N N . GLU A 1 87 ? -2.910 9.604 12.969 1.00 86.25 87 GLU A N 1
ATOM 665 C CA . GLU A 1 87 ? -2.402 10.968 12.996 1.00 86.25 87 GLU A CA 1
ATOM 666 C C . GLU A 1 87 ? -1.727 11.383 11.678 1.00 86.25 87 GLU A C 1
ATOM 668 O O . GLU A 1 87 ? -1.473 12.580 11.497 1.00 86.25 87 GLU A O 1
ATOM 673 N N . GLY A 1 88 ? -1.490 10.440 10.761 1.00 87.69 88 GLY A N 1
ATOM 674 C CA . GLY A 1 88 ? -0.831 10.652 9.472 1.00 87.69 88 GLY A CA 1
ATOM 675 C C . GLY A 1 88 ? 0.696 10.555 9.526 1.00 87.69 88 GLY A C 1
ATOM 676 O O . GLY A 1 88 ? 1.361 10.988 8.584 1.00 87.69 88 GLY A O 1
ATOM 677 N N . ASN A 1 89 ? 1.270 10.020 10.605 1.00 90.19 89 ASN A N 1
ATOM 678 C CA . ASN A 1 89 ? 2.702 9.754 10.689 1.00 90.19 89 ASN A CA 1
ATOM 679 C C . ASN A 1 89 ? 3.048 8.471 9.930 1.00 90.19 89 ASN A C 1
ATOM 681 O O . ASN A 1 89 ? 2.319 7.483 9.987 1.00 90.19 89 ASN A O 1
ATOM 685 N N . TRP A 1 90 ? 4.197 8.473 9.256 1.00 91.06 90 TRP A N 1
ATOM 686 C CA . TRP A 1 90 ? 4.722 7.295 8.575 1.00 91.06 90 TRP A CA 1
ATOM 687 C C . TRP A 1 90 ? 5.167 6.231 9.572 1.00 91.06 90 TRP A C 1
ATOM 689 O O . TRP A 1 90 ? 6.070 6.471 10.373 1.00 91.06 90 TRP A O 1
ATOM 699 N N . MET A 1 91 ? 4.578 5.041 9.466 1.00 93.06 91 MET A N 1
ATOM 700 C CA . MET A 1 91 ? 4.988 3.875 10.249 1.00 93.06 91 MET A CA 1
ATOM 701 C C . MET A 1 91 ? 6.046 3.080 9.497 1.00 93.06 91 MET A C 1
ATOM 703 O O . MET A 1 91 ? 7.092 2.733 10.042 1.00 93.06 91 MET A O 1
ATOM 707 N N . TRP A 1 92 ? 5.797 2.837 8.210 1.00 91.69 92 TRP A N 1
ATOM 708 C CA . TRP A 1 92 ? 6.748 2.197 7.314 1.00 91.69 92 TRP A CA 1
ATOM 709 C C . TRP A 1 92 ? 6.392 2.441 5.847 1.00 91.69 92 TRP A C 1
ATOM 711 O O . TRP A 1 92 ? 5.245 2.703 5.490 1.00 91.69 92 TRP A O 1
ATOM 721 N N . GLY A 1 93 ? 7.398 2.293 4.989 1.00 90.56 93 GLY A N 1
ATOM 722 C CA . GLY A 1 93 ? 7.274 2.216 3.538 1.00 90.56 93 GLY A CA 1
ATOM 723 C C . GLY A 1 93 ? 8.130 1.062 3.030 1.00 90.56 93 GLY A C 1
ATOM 724 O O . GLY A 1 93 ? 9.254 0.860 3.496 1.00 90.56 93 GLY A O 1
ATOM 725 N N . LYS A 1 94 ? 7.579 0.252 2.135 1.00 88.38 94 LYS A N 1
ATOM 726 C CA . LYS A 1 94 ? 8.226 -0.925 1.560 1.00 88.38 94 LYS A CA 1
ATOM 727 C C . LYS A 1 94 ? 7.995 -0.905 0.052 1.00 88.38 94 LYS A C 1
ATOM 729 O O . LYS A 1 94 ? 6.862 -0.803 -0.409 1.00 88.38 94 LYS A O 1
ATOM 734 N N . PHE A 1 95 ? 9.066 -1.060 -0.713 1.00 86.88 95 PHE A N 1
ATOM 735 C CA . PHE A 1 95 ? 8.983 -1.396 -2.130 1.00 86.88 95 PHE A CA 1
ATOM 736 C C . PHE A 1 95 ? 9.296 -2.874 -2.327 1.00 86.88 95 PHE A C 1
ATOM 738 O O . PHE A 1 95 ? 9.992 -3.501 -1.522 1.00 86.88 95 PHE A O 1
ATOM 745 N N . PHE A 1 96 ? 8.791 -3.432 -3.416 1.00 82.06 96 PHE A N 1
ATOM 746 C CA . PHE A 1 96 ? 8.996 -4.834 -3.733 1.00 82.06 96 PHE A CA 1
ATOM 747 C C . PHE A 1 96 ? 10.093 -4.992 -4.778 1.00 82.06 96 PHE A C 1
ATOM 749 O O . PHE A 1 96 ? 9.908 -4.699 -5.959 1.00 82.06 96 PHE A O 1
ATOM 756 N N . TYR A 1 97 ? 11.234 -5.522 -4.346 1.00 67.81 97 TYR A N 1
ATOM 757 C CA . TYR A 1 97 ? 12.337 -5.866 -5.231 1.00 67.81 97 TYR A CA 1
ATOM 758 C C . TYR A 1 97 ? 12.695 -7.337 -5.079 1.00 67.81 97 TYR A C 1
ATOM 760 O O . TYR A 1 97 ? 13.074 -7.796 -4.003 1.00 67.81 97 TYR A O 1
ATOM 768 N N . ASN A 1 98 ? 12.610 -8.080 -6.176 1.00 51.53 98 ASN A N 1
ATOM 769 C CA . ASN A 1 98 ? 13.184 -9.411 -6.266 1.00 51.53 98 ASN A CA 1
ATOM 770 C C . ASN A 1 98 ? 14.149 -9.408 -7.450 1.00 51.53 98 ASN A C 1
ATOM 772 O O . ASN A 1 98 ? 13.759 -9.098 -8.574 1.00 51.53 98 ASN A O 1
ATOM 776 N N . VAL A 1 99 ? 15.407 -9.767 -7.176 1.00 58.94 99 VAL A N 1
ATOM 777 C CA . VAL A 1 99 ? 16.508 -9.837 -8.152 1.00 58.94 99 VAL A CA 1
ATOM 778 C C . VAL A 1 99 ? 16.196 -10.718 -9.365 1.00 58.94 99 VAL A C 1
ATOM 780 O O . VAL A 1 99 ? 16.829 -10.562 -10.403 1.00 58.94 99 VAL A O 1
ATOM 783 N N . SER A 1 100 ? 15.230 -11.634 -9.249 1.00 55.69 100 SER A N 1
ATOM 784 C CA . SER A 1 100 ? 14.740 -12.439 -10.369 1.00 55.69 100 SER A CA 1
ATOM 785 C C . SER A 1 100 ? 13.477 -11.859 -11.018 1.00 55.69 100 SER A C 1
ATOM 787 O O . SER A 1 100 ? 13.349 -11.949 -12.234 1.00 55.69 100 SER A O 1
ATOM 789 N N . PHE A 1 101 ? 12.557 -11.259 -10.246 1.00 63.41 101 PHE A N 1
ATOM 790 C CA . PHE A 1 101 ? 11.242 -10.812 -10.738 1.00 63.41 101 PHE A CA 1
ATOM 791 C C . PHE A 1 101 ? 10.700 -9.605 -9.947 1.00 63.41 101 PHE A C 1
ATOM 793 O O . PHE A 1 101 ? 10.018 -9.802 -8.940 1.00 63.41 101 PHE A O 1
ATOM 800 N N . PRO A 1 102 ? 10.955 -8.353 -10.363 1.00 73.12 102 PRO A N 1
ATOM 801 C CA . PRO A 1 102 ? 10.406 -7.196 -9.665 1.00 73.12 102 PRO A CA 1
ATOM 802 C C . PRO A 1 102 ? 8.873 -7.223 -9.714 1.00 73.12 102 PRO A C 1
ATOM 804 O O . PRO A 1 102 ? 8.279 -7.490 -10.765 1.00 73.12 102 PRO A O 1
ATOM 807 N N . VAL A 1 103 ? 8.236 -6.950 -8.573 1.00 85.50 103 VAL A N 1
ATOM 808 C CA . VAL A 1 103 ? 6.797 -6.676 -8.543 1.00 85.50 103 VAL A CA 1
ATOM 809 C C . VAL A 1 103 ? 6.623 -5.294 -9.146 1.00 85.50 103 VAL A C 1
ATOM 811 O O . VAL A 1 103 ? 7.021 -4.281 -8.571 1.00 85.50 103 VAL A O 1
ATOM 814 N N . SER A 1 104 ? 6.089 -5.271 -10.357 1.00 85.06 104 SER A N 1
ATOM 815 C CA . SER A 1 104 ? 5.943 -4.050 -11.135 1.00 85.06 104 SER A CA 1
ATOM 816 C C . SER A 1 104 ? 4.708 -3.261 -10.731 1.00 85.06 104 SER A C 1
ATOM 818 O O . SER A 1 104 ? 4.645 -2.074 -11.014 1.00 85.06 104 SER A O 1
ATOM 820 N N . ASP A 1 105 ? 3.715 -3.898 -10.110 1.00 90.25 105 ASP A N 1
ATOM 821 C CA . ASP A 1 105 ? 2.453 -3.240 -9.782 1.00 90.25 105 ASP A CA 1
ATOM 822 C C . ASP A 1 105 ? 1.731 -3.918 -8.613 1.00 90.25 105 ASP A C 1
ATOM 824 O O . ASP A 1 105 ? 1.779 -5.145 -8.482 1.00 90.25 105 ASP A O 1
ATOM 828 N N . ILE A 1 106 ? 1.028 -3.115 -7.814 1.00 94.25 106 ILE A N 1
ATOM 829 C CA . ILE A 1 106 ? 0.055 -3.552 -6.811 1.00 94.25 106 ILE A CA 1
ATOM 830 C C . ILE A 1 106 ? -1.335 -3.145 -7.306 1.00 94.25 106 ILE A C 1
ATOM 832 O O . ILE A 1 106 ? -1.665 -1.964 -7.421 1.00 94.25 106 ILE A O 1
ATOM 836 N N . SER A 1 107 ? -2.171 -4.140 -7.586 1.00 94.81 107 SER A N 1
ATOM 837 C CA . SER A 1 107 ? -3.506 -3.958 -8.160 1.00 94.81 107 SER A CA 1
ATOM 838 C C . SER A 1 107 ? -4.622 -3.961 -7.117 1.00 94.81 107 SER A C 1
ATOM 840 O O . SER A 1 107 ? -5.744 -3.565 -7.426 1.00 94.81 107 SER A O 1
ATOM 842 N N . GLY A 1 108 ? -4.332 -4.373 -5.883 1.00 96.69 108 GLY A N 1
ATOM 843 C CA . GLY A 1 108 ? -5.280 -4.315 -4.777 1.00 96.69 108 GLY A CA 1
ATOM 844 C C . GLY A 1 108 ? -4.784 -5.049 -3.541 1.00 96.69 108 GLY A C 1
ATOM 845 O O . GLY A 1 108 ? -3.722 -5.671 -3.547 1.00 96.69 108 GLY A O 1
ATOM 846 N N . CYS A 1 109 ? -5.569 -4.985 -2.472 1.00 96.81 109 CYS A N 1
ATOM 847 C CA . CYS A 1 109 ? -5.297 -5.729 -1.252 1.00 96.81 109 CYS A CA 1
ATOM 848 C C . CYS A 1 109 ? -6.577 -5.996 -0.461 1.00 96.81 109 CYS A C 1
ATOM 850 O O . CYS A 1 109 ? -7.598 -5.335 -0.663 1.00 96.81 109 CYS A O 1
ATOM 852 N N . GLN A 1 110 ? -6.510 -6.967 0.443 1.00 96.75 110 GLN A N 1
ATOM 853 C CA . GLN A 1 110 ? -7.599 -7.344 1.327 1.00 96.75 110 GLN A CA 1
ATOM 854 C C . GLN A 1 110 ? -7.052 -7.680 2.715 1.00 96.75 110 GLN A C 1
ATOM 856 O O . GLN A 1 110 ? -6.243 -8.594 2.871 1.00 96.75 110 GLN A O 1
ATOM 861 N N . MET A 1 111 ? -7.518 -6.945 3.725 1.00 96.19 111 MET A N 1
ATOM 862 C CA . MET A 1 111 ? -7.210 -7.236 5.123 1.00 96.19 111 MET A CA 1
ATOM 863 C C . MET A 1 111 ? -7.935 -8.513 5.563 1.00 96.19 111 MET A C 1
ATOM 865 O O . MET A 1 111 ? -9.111 -8.720 5.241 1.00 96.19 111 MET A O 1
ATOM 869 N N . SER A 1 112 ? -7.235 -9.366 6.300 1.00 95.12 112 SER A N 1
ATOM 870 C CA . SER A 1 112 ? -7.829 -10.510 6.994 1.00 95.12 112 SER A CA 1
ATOM 871 C C . SER A 1 112 ? -8.843 -10.051 8.044 1.00 95.12 112 SER A C 1
ATOM 873 O O . SER A 1 112 ? -8.736 -8.973 8.625 1.00 95.12 112 SER A O 1
ATOM 875 N N . SER A 1 113 ? -9.854 -10.875 8.320 1.00 92.25 113 SER A N 1
ATOM 876 C CA . SER A 1 113 ? -10.910 -10.516 9.277 1.00 92.25 113 SER A CA 1
ATOM 877 C C . SER A 1 113 ? -10.414 -10.340 10.713 1.00 92.25 113 SER A C 1
ATOM 879 O O . SER A 1 113 ? -11.077 -9.673 11.501 1.00 92.25 113 SER A O 1
ATOM 881 N N . ASP A 1 114 ? -9.291 -10.968 11.062 1.00 92.06 114 ASP A N 1
ATOM 882 C CA . ASP A 1 114 ? -8.645 -10.838 12.370 1.00 92.06 114 ASP A CA 1
ATOM 883 C C . ASP A 1 114 ? -7.563 -9.746 12.398 1.00 92.06 114 ASP A C 1
ATOM 885 O O . ASP A 1 114 ? -6.981 -9.505 13.453 1.00 92.06 114 ASP A O 1
ATOM 889 N N . GLY A 1 115 ? -7.301 -9.082 11.266 1.00 90.56 115 GLY A N 1
ATOM 890 C CA . GLY A 1 115 ? -6.304 -8.022 11.134 1.00 90.56 115 GLY A CA 1
ATOM 891 C C . GLY A 1 115 ? -4.853 -8.486 11.276 1.00 90.56 115 GLY A C 1
ATOM 892 O O . GLY A 1 115 ? -3.984 -7.644 11.474 1.00 90.56 115 GLY A O 1
ATOM 893 N N . SER A 1 116 ? -4.577 -9.793 11.239 1.00 91.31 116 SER A N 1
ATOM 894 C CA . SER A 1 116 ? -3.223 -10.352 11.409 1.00 91.31 116 SER A CA 1
ATOM 895 C C . SER A 1 116 ? -2.383 -10.321 10.132 1.00 91.31 116 SER A C 1
ATOM 897 O O . SER A 1 116 ? -1.160 -10.421 10.163 1.00 91.31 116 SER A O 1
ATOM 899 N N . SER A 1 117 ? -3.053 -10.241 8.988 1.00 93.88 117 SER A N 1
ATOM 900 C CA . SER A 1 117 ? -2.422 -10.309 7.677 1.00 93.88 117 SER A CA 1
ATOM 901 C C . SER A 1 117 ? -3.175 -9.509 6.623 1.00 93.88 117 SER A C 1
ATOM 903 O O . SER A 1 117 ? -4.393 -9.317 6.696 1.00 93.88 117 SER A O 1
ATOM 905 N N . LEU A 1 118 ? -2.439 -9.074 5.610 1.00 95.69 118 LEU A N 1
ATOM 906 C CA . LEU A 1 118 ? -2.941 -8.397 4.427 1.00 95.69 118 LEU A CA 1
ATOM 907 C C . LEU A 1 118 ? -2.570 -9.221 3.193 1.00 95.69 118 LEU A C 1
ATOM 909 O O . LEU A 1 118 ? -1.388 -9.359 2.877 1.00 95.69 118 LEU A O 1
ATOM 913 N N . SER A 1 119 ? -3.567 -9.720 2.467 1.00 96.00 119 SER A N 1
ATOM 914 C CA . SER A 1 119 ? -3.341 -10.313 1.149 1.00 96.00 119 SER A CA 1
ATOM 915 C C . SER A 1 119 ? -3.252 -9.206 0.105 1.00 96.00 119 SER A C 1
ATOM 917 O O . SER A 1 119 ? -4.090 -8.306 0.059 1.00 96.00 119 SER A O 1
ATOM 919 N N . VAL A 1 120 ? -2.239 -9.264 -0.746 1.00 95.19 120 VAL A N 1
ATOM 920 C CA . VAL A 1 120 ? -1.886 -8.225 -1.713 1.00 95.19 120 VAL A CA 1
ATOM 921 C C . VAL A 1 120 ? -1.832 -8.849 -3.098 1.00 95.19 120 VAL A C 1
ATOM 923 O O . VAL A 1 120 ? -1.178 -9.870 -3.309 1.00 95.19 120 VAL A O 1
ATOM 926 N N . TYR A 1 121 ? -2.516 -8.221 -4.047 1.00 95.12 121 TYR A N 1
ATOM 927 C CA . TYR A 1 121 ? -2.586 -8.651 -5.438 1.00 95.12 121 TYR A CA 1
ATOM 928 C C . TYR A 1 121 ? -1.714 -7.739 -6.289 1.00 95.12 121 TYR A C 1
ATOM 930 O O . TYR A 1 121 ? -1.705 -6.520 -6.106 1.00 95.12 121 TYR A O 1
ATOM 938 N N . GLY A 1 122 ? -0.988 -8.316 -7.238 1.00 93.00 122 GLY A N 1
ATOM 939 C CA . GLY A 1 122 ? -0.097 -7.534 -8.082 1.00 93.00 122 GLY A CA 1
ATOM 940 C C . GLY A 1 122 ? 0.334 -8.255 -9.342 1.00 93.00 122 GLY A C 1
ATOM 941 O O . GLY A 1 122 ? -0.121 -9.362 -9.643 1.00 93.00 122 GLY A O 1
ATOM 942 N N . ILE A 1 123 ? 1.238 -7.610 -10.069 1.00 90.56 123 ILE A N 1
ATOM 943 C CA . ILE A 1 123 ? 1.894 -8.165 -11.250 1.00 90.56 123 ILE A CA 1
ATOM 944 C C . ILE A 1 123 ? 3.395 -8.232 -10.987 1.00 90.56 123 ILE A C 1
ATOM 946 O O . ILE A 1 123 ? 4.018 -7.236 -10.622 1.00 90.56 123 ILE A O 1
ATOM 950 N N . GLY A 1 124 ? 3.981 -9.402 -11.218 1.00 88.00 124 GLY A N 1
ATOM 951 C CA . GLY A 1 124 ? 5.424 -9.609 -11.263 1.00 88.00 124 GLY A CA 1
ATOM 952 C C . GLY A 1 124 ? 5.780 -10.363 -12.535 1.00 88.00 124 GLY A C 1
ATOM 953 O O . GLY A 1 124 ? 5.175 -11.388 -12.835 1.00 88.00 124 GLY A O 1
ATOM 954 N N . ASN A 1 125 ? 6.732 -9.850 -13.317 1.00 85.94 125 ASN A N 1
ATOM 955 C CA . ASN A 1 125 ? 7.160 -10.469 -14.580 1.00 85.94 125 ASN A CA 1
ATOM 956 C C . ASN A 1 125 ? 5.995 -10.826 -15.533 1.00 85.94 125 ASN A C 1
ATOM 958 O O . ASN A 1 125 ? 5.928 -11.922 -16.089 1.00 85.94 125 ASN A O 1
ATOM 962 N N . SER A 1 126 ? 5.047 -9.900 -15.706 1.00 87.69 126 SER A N 1
ATOM 963 C CA . SER A 1 126 ? 3.834 -10.096 -16.522 1.00 87.69 126 SER A CA 1
ATOM 964 C C . SER A 1 126 ? 2.915 -11.240 -16.060 1.00 87.69 126 SER A C 1
ATOM 966 O O . SER A 1 126 ? 2.073 -11.698 -16.831 1.00 87.69 126 SER A O 1
ATOM 968 N N . GLN A 1 127 ? 3.056 -11.706 -14.818 1.00 91.06 127 GLN A N 1
ATOM 969 C CA . GLN A 1 127 ? 2.207 -12.732 -14.218 1.00 91.06 127 GLN A CA 1
ATOM 970 C C . GLN A 1 127 ? 1.504 -12.189 -12.969 1.00 91.06 127 GLN A C 1
ATOM 972 O O . GLN A 1 127 ? 2.094 -11.389 -12.238 1.00 91.06 127 GLN A O 1
ATOM 977 N N . PRO A 1 128 ? 0.252 -12.607 -12.708 1.00 92.94 128 PRO A N 1
ATOM 978 C CA . PRO A 1 128 ? -0.423 -12.274 -11.466 1.00 92.94 128 PRO A CA 1
ATOM 979 C C . PRO A 1 128 ? 0.278 -12.951 -10.292 1.00 92.94 128 PRO A C 1
ATOM 981 O O . PRO A 1 128 ? 0.638 -14.127 -10.358 1.00 92.94 128 PRO A O 1
ATOM 984 N N . ILE A 1 129 ? 0.428 -12.205 -9.207 1.00 91.56 129 ILE A N 1
ATOM 985 C CA . ILE A 1 129 ? 0.961 -12.705 -7.945 1.00 91.56 129 ILE A CA 1
ATOM 98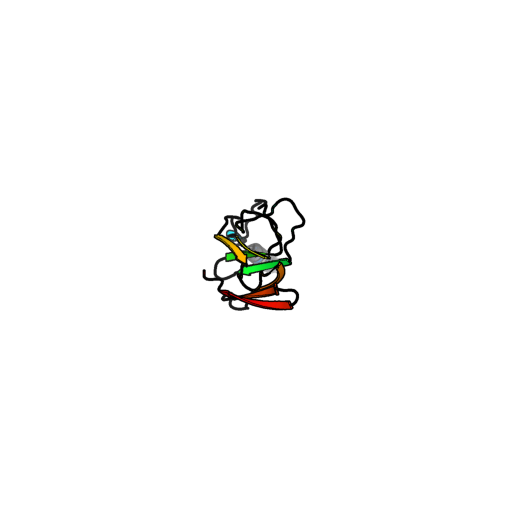6 C C . ILE A 1 129 ? 0.002 -12.372 -6.807 1.00 91.56 129 ILE A C 1
ATOM 988 O O . ILE A 1 129 ? -0.731 -11.381 -6.857 1.00 91.56 129 ILE A O 1
ATOM 992 N N . ILE A 1 130 ? 0.040 -13.212 -5.777 1.00 93.12 130 ILE A N 1
ATOM 993 C CA . ILE A 1 130 ? -0.601 -12.967 -4.489 1.00 93.12 130 ILE A CA 1
ATOM 994 C C . ILE A 1 130 ? 0.494 -13.065 -3.435 1.00 93.12 130 ILE A C 1
ATOM 996 O O . ILE A 1 130 ? 1.283 -14.011 -3.449 1.00 93.12 130 ILE A O 1
ATOM 1000 N N . MET A 1 131 ? 0.564 -12.068 -2.564 1.00 90.88 131 MET A N 1
ATOM 1001 C CA . MET A 1 131 ? 1.510 -12.003 -1.455 1.00 90.88 131 MET A CA 1
ATOM 1002 C C . MET A 1 131 ? 0.727 -11.818 -0.164 1.00 90.88 131 MET A C 1
ATOM 1004 O O . MET A 1 131 ? -0.201 -11.017 -0.138 1.00 90.88 131 MET A O 1
ATOM 1008 N N . ASP A 1 132 ? 1.122 -12.508 0.899 1.00 91.06 132 ASP A N 1
ATOM 1009 C CA . ASP A 1 132 ? 0.595 -12.251 2.236 1.00 91.06 132 ASP A CA 1
ATOM 1010 C C . ASP A 1 132 ? 1.620 -11.448 3.035 1.00 91.06 132 ASP A C 1
ATOM 1012 O O . ASP A 1 132 ? 2.815 -11.760 3.046 1.00 91.06 132 ASP A O 1
ATOM 1016 N N . PHE A 1 133 ? 1.146 -10.389 3.678 1.00 88.88 133 PHE A N 1
ATOM 1017 C CA . PHE A 1 133 ? 1.945 -9.479 4.482 1.00 88.88 133 PHE A CA 1
ATOM 1018 C C . PHE A 1 133 ? 1.483 -9.545 5.937 1.00 88.88 133 PHE A C 1
ATOM 1020 O O . PHE A 1 133 ? 0.301 -9.356 6.211 1.00 88.88 133 PHE A O 1
ATOM 1027 N N . ASP A 1 134 ? 2.408 -9.807 6.859 1.00 89.38 134 ASP A N 1
ATOM 1028 C CA . ASP A 1 134 ? 2.151 -9.718 8.299 1.00 89.38 134 ASP A CA 1
ATOM 1029 C C . ASP A 1 134 ? 2.104 -8.245 8.712 1.00 89.38 134 ASP A C 1
ATOM 1031 O O . ASP A 1 134 ? 3.048 -7.490 8.460 1.00 89.38 134 ASP A O 1
ATOM 1035 N N . THR A 1 135 ? 0.989 -7.834 9.303 1.00 83.50 135 THR A N 1
ATOM 1036 C CA . THR A 1 135 ? 0.721 -6.441 9.666 1.00 83.50 135 THR A CA 1
ATOM 1037 C C . THR A 1 135 ? 1.318 -6.053 11.016 1.00 83.50 135 THR A C 1
ATOM 1039 O O . THR A 1 135 ? 1.387 -4.865 11.316 1.00 83.50 135 THR A O 1
ATOM 1042 N N . ALA A 1 136 ? 1.811 -7.008 11.809 1.00 75.81 136 ALA A N 1
ATOM 1043 C CA . ALA A 1 136 ? 2.403 -6.769 13.126 1.00 75.81 136 ALA A CA 1
ATOM 1044 C C . ALA A 1 136 ? 3.880 -6.308 13.098 1.00 75.81 136 ALA A C 1
ATOM 1046 O O . ALA A 1 136 ? 4.545 -6.356 14.136 1.00 75.81 136 ALA A O 1
ATOM 1047 N N . GLN A 1 137 ? 4.410 -5.917 11.931 1.00 61.38 137 GLN A N 1
ATOM 1048 C CA . GLN A 1 137 ? 5.824 -5.546 11.743 1.00 61.38 137 GLN A CA 1
ATOM 1049 C C . GLN A 1 137 ? 6.221 -4.182 12.304 1.00 61.38 137 GLN A C 1
ATOM 1051 O O . GLN A 1 137 ? 5.458 -3.209 12.117 1.00 61.38 137 GLN A O 1
#

Organism: NCBI:txid141414

Radius of gyration: 24.82 Å; Cα contacts (8 Å, |Δi|>4): 249; chains: 1; bounding box: 75×30×57 Å

Nearest PDB structures (foldseek):
  7ron-assembly1_A  TM=6.913E-01  e=1.175E-03  Cylindrospermum licheniforme UTEX B 2014
  7fh7-assembly1_A  TM=7.125E-01  e=3.365E-03  Cylindrospermum licheniforme UTEX B 2014
  7roo-assembly1_A  TM=5.906E-01  e=2.044E-03  Cylindrospermum licheniforme UTEX B 2014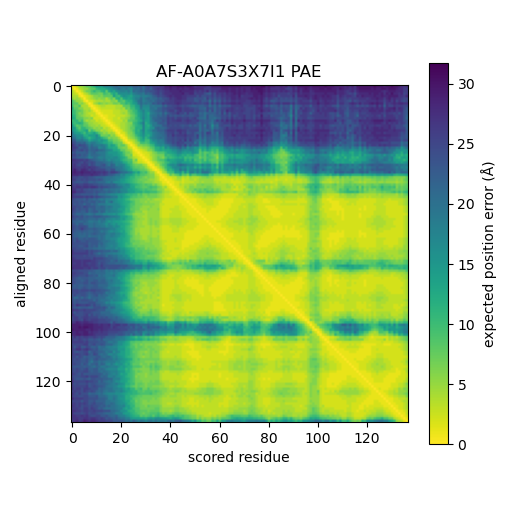
  7fh6-assembly1_A  TM=5.768E-01  e=3.013E-03  Cylindrospermum licheniforme UTEX B 2014
  3hbl-assembly1_C  TM=6.550E-01  e=2.589E+00  Staphylococcus aureus subsp. aureus Mu50

Sequence (137 aa):
MLNSFKKNKLMLTLMSLFAMSTMAMEMAPQCAYKLFPVFVGGTNKEYINCLAYDPNNQYIIFGGNTTSDDFAPAANDHGFLAALDLEGNWMWGKFFYNVSFPVSDISGCQMSSDGSSLSVYGIGNSQPIIMDFDTAQ

Foldseek 3Di:
DVVVVVVVVVVVVVVVVVVVVPPPPPPDPLPPDDDDDDDDADDDDWDWQEWDAQPVQQKTKIWWWHLDCVAPVGSDIWTKMFIAHSNRDTPDIYTADDPVKGFRIWNYWDADPNSQWIWTWGDIPNDIDIDIDGPPD

Mean predicted aligned error: 10.69 Å

Solvent-accessible surface area (backbone atoms only — not comparable to full-atom values): 7944 Å² total; per-residue (Å²): 119,73,72,59,59,55,50,53,51,54,52,52,53,51,53,53,54,55,66,60,67,70,69,66,77,74,68,56,78,83,68,57,89,74,96,68,90,80,86,85,72,53,88,71,85,64,53,72,49,20,70,40,73,32,79,78,82,46,28,46,34,36,23,7,30,30,28,25,58,91,55,34,102,53,69,50,81,25,14,36,40,34,31,22,41,80,88,65,49,81,73,50,73,45,50,48,79,39,100,89,49,42,29,51,30,30,69,25,53,48,64,42,96,84,36,60,34,33,41,35,34,28,33,33,78,94,35,84,44,77,46,79,40,68,64,88,115

pLDDT: mean 81.23, std 14.18, range [50.97, 96.81]

Secondary structure (DSSP, 8-state):
-HHHHHHHHHHHHHHHHHHHTT------GGGS----------SS--EEEEEEEETTTTEEEEEEEE--TTTSSS-S-EEEEEEE-TT--EEEEEE---SS--EEEEEEEEE-TTSSEEEEEEEETTEEEEEEEETT-

InterPro domains:
  IPR011044 Quinoprotein amine dehydrogenase, beta chain-like [SSF50969] (45-135)